Protein AF-A0A2M7ZAI2-F1 (afdb_monomer)

Mean predicted aligned error: 2.94 Å

Solvent-accessible surface area (backbone atoms only — not comparable to full-atom values): 8892 Å² total; per-residue (Å²): 75,51,72,53,36,64,70,58,19,56,71,33,67,69,44,45,48,54,47,64,73,75,48,87,87,82,89,84,53,63,86,77,42,50,67,60,24,58,76,68,68,61,86,65,68,32,58,48,74,30,57,51,98,85,65,52,70,56,32,72,48,78,52,68,54,58,50,70,62,39,51,51,49,51,33,49,27,50,23,52,53,24,47,85,71,70,37,30,66,65,27,39,54,56,48,57,58,72,47,76,80,42,71,91,42,90,62,42,52,56,52,54,51,53,38,35,51,37,49,26,73,71,69,67,43,59,67,62,34,52,49,51,49,51,52,33,30,71,77,37,64,86,45,72,58,38,67,71,70,90,73,84,133

Foldseek 3Di:
DVVCCVVAACPPPVNVCLDVVQDDDDDDDCVPPVVLCVVVVPDAPPKDFQADPVRDGQDMDHDDDGHLVVLQVSLVSSLSVQLVVVNLVVSLCSLVVVLVVCQPPLCSLVSLLSSLVSVCVVPVPPVSSVVSLVVCCVRPVPHPSVVPDDDDD

pLDDT: mean 95.76, std 4.57, range [59.81, 98.69]

Secondary structure (DSSP, 8-state):
-HHHIIIIITT-HHHHHHHHHH-------TTT-HHHHHHTT--SSSEEEEE-TT--EEEEEES---HHHHHHHHHHHHHHHHGGGT-HHHHHHHHHTTGGGGTT-TTHHHHHHHHHHHHHHHH--HHHHHHHHHHHHHH-TTSSGGG---S--

Radius of gyration: 16.53 Å; Cα contacts (8 Å, |Δi|>4): 178; chains: 1; bounding box: 37×27×52 Å

Sequence (153 aa):
GCKKLYAETYPNPKVEQEMNEWFVLLKLDLIKDREIRRELAAYWTPSFYFLDHTGKSYYNFNGYLPADEFRIILRLGYAETMIPKGKYADAVDVMSKVIEQFEGNPLLPKLLAQNGIANYIKTKDKQTFMKVMKDIQINYPNSLEAKMYFWEE

Nearest PDB structures (foldseek):
  8re8-assembly1_A  TM=7.392E-01  e=8.780E-01  Homo sapiens
  8re6-assembly1_A  TM=7.368E-01  e=9.263E-01  Homo sapiens
  2yhc-assembly1_A  TM=7.355E-01  e=1.583E+00  Escherichia coli BL21(DE3)
  6g70-assembly1_B  TM=7.091E-01  e=2.069E+00  Mus musculus
  6q9i-assembly1_A  TM=6.478E-01  e=1.762E+00  Homo sapiens

Structure (mmCIF, N/CA/C/O backbone):
data_AF-A0A2M7ZAI2-F1
#
_entry.id   AF-A0A2M7ZAI2-F1
#
loop_
_atom_site.group_PDB
_atom_site.id
_atom_site.type_symbol
_atom_site.label_atom_id
_atom_site.label_alt_id
_atom_site.label_comp_id
_atom_site.label_asym_id
_atom_site.label_entity_id
_atom_site.label_seq_id
_atom_site.pdbx_PDB_ins_code
_atom_site.Cartn_x
_atom_site.Cartn_y
_atom_site.Cartn_z
_atom_site.occupancy
_atom_site.B_iso_or_equiv
_atom_site.auth_seq_id
_atom_site.auth_comp_id
_atom_site.auth_asym_id
_atom_site.auth_atom_id
_atom_site.pdbx_PDB_model_num
ATOM 1 N N . GLY A 1 1 ? 16.346 7.162 -8.933 1.00 92.00 1 GLY A N 1
ATOM 2 C CA . GLY A 1 1 ? 15.106 6.447 -8.585 1.00 92.00 1 GLY A CA 1
ATOM 3 C C . GLY A 1 1 ? 14.954 5.154 -9.366 1.00 92.00 1 GLY A C 1
ATOM 4 O O . GLY A 1 1 ? 15.275 4.109 -8.823 1.00 92.00 1 GLY A O 1
ATOM 5 N N . CYS A 1 2 ? 14.531 5.209 -10.637 1.00 95.44 2 CYS A N 1
ATOM 6 C CA . CYS A 1 2 ? 14.162 4.009 -11.407 1.00 95.44 2 CYS A CA 1
ATOM 7 C C . CYS A 1 2 ? 15.271 2.951 -11.469 1.00 95.44 2 CYS A C 1
ATOM 9 O O . CYS A 1 2 ? 15.007 1.795 -11.183 1.00 95.44 2 CYS A O 1
ATOM 11 N N . LYS A 1 3 ? 16.523 3.336 -11.758 1.00 97.06 3 LYS A N 1
ATOM 12 C CA . LYS A 1 3 ? 17.653 2.384 -11.788 1.00 97.06 3 LYS A CA 1
ATOM 13 C C . LYS A 1 3 ? 17.780 1.568 -10.491 1.00 97.06 3 LYS A C 1
ATOM 15 O O . LYS A 1 3 ? 17.969 0.364 -10.557 1.00 97.06 3 LYS A O 1
ATOM 20 N N . LYS A 1 4 ? 17.614 2.220 -9.334 1.00 97.81 4 LYS A N 1
ATOM 21 C CA . LYS A 1 4 ? 17.677 1.579 -8.013 1.00 97.81 4 LYS A CA 1
ATOM 22 C C . LYS A 1 4 ? 16.479 0.658 -7.771 1.00 97.81 4 LYS A C 1
ATOM 24 O O . LYS A 1 4 ? 16.655 -0.463 -7.325 1.00 97.81 4 LYS A O 1
ATOM 29 N N . LEU A 1 5 ? 15.280 1.094 -8.165 1.00 98.00 5 LEU A N 1
ATOM 30 C CA . LEU A 1 5 ? 14.061 0.278 -8.110 1.00 98.00 5 LEU A CA 1
ATOM 31 C C . LEU A 1 5 ? 14.226 -1.060 -8.853 1.00 98.00 5 LEU A C 1
ATOM 33 O O . LEU A 1 5 ? 13.889 -2.101 -8.302 1.00 98.00 5 LEU A O 1
ATOM 37 N N . TYR A 1 6 ? 14.783 -1.032 -10.070 1.00 97.31 6 TYR A N 1
ATOM 38 C CA . TYR A 1 6 ? 15.041 -2.242 -10.863 1.00 97.31 6 TYR A CA 1
ATOM 39 C C . TYR A 1 6 ? 16.141 -3.132 -10.286 1.00 97.31 6 TYR A C 1
ATOM 41 O O . TYR A 1 6 ? 16.094 -4.338 -10.486 1.00 97.31 6 TYR A O 1
ATOM 49 N N . ALA A 1 7 ? 17.136 -2.546 -9.624 1.00 98.25 7 ALA A N 1
ATOM 50 C CA . ALA A 1 7 ? 18.268 -3.291 -9.090 1.00 98.25 7 ALA A CA 1
ATOM 51 C C . ALA A 1 7 ? 17.982 -3.913 -7.714 1.00 98.25 7 ALA A C 1
ATOM 53 O O . ALA A 1 7 ? 18.515 -4.974 -7.415 1.00 98.25 7 ALA A O 1
ATOM 54 N N . GLU A 1 8 ? 17.168 -3.257 -6.881 1.00 98.19 8 GLU A N 1
ATOM 55 C CA . GLU A 1 8 ? 17.055 -3.592 -5.454 1.00 98.19 8 GLU A CA 1
ATOM 56 C C . GLU A 1 8 ? 15.627 -3.949 -5.023 1.00 98.19 8 GLU A C 1
ATOM 58 O O . GLU A 1 8 ? 15.429 -4.919 -4.295 1.00 98.19 8 GLU A O 1
ATOM 63 N N . THR A 1 9 ? 14.620 -3.192 -5.465 1.00 98.38 9 THR A N 1
ATOM 64 C CA . THR A 1 9 ? 13.240 -3.351 -4.976 1.00 98.38 9 THR A CA 1
ATOM 65 C C . 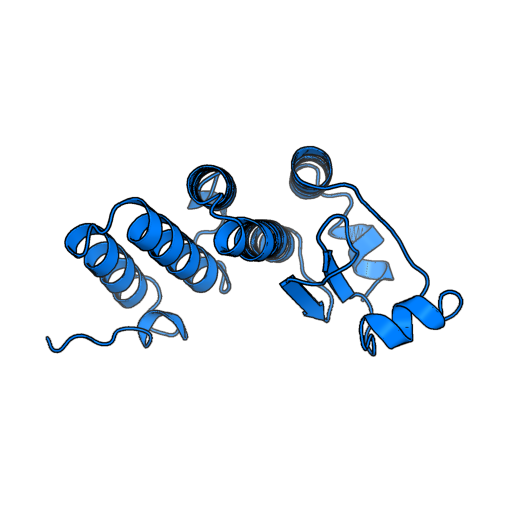THR A 1 9 ? 12.474 -4.414 -5.758 1.00 98.38 9 THR A C 1
ATOM 67 O O . THR A 1 9 ? 11.939 -5.338 -5.158 1.00 98.38 9 THR A O 1
ATOM 70 N N . TYR A 1 10 ? 12.415 -4.307 -7.090 1.00 98.06 10 TYR A N 1
ATOM 71 C CA . TYR A 1 10 ? 11.678 -5.264 -7.925 1.00 98.06 10 TYR A CA 1
ATOM 72 C C . TYR A 1 10 ? 12.221 -6.697 -7.873 1.00 98.06 10 TYR A C 1
ATOM 74 O O . TYR A 1 10 ? 11.400 -7.608 -7.868 1.00 98.06 10 TYR A O 1
ATOM 82 N N . PRO A 1 11 ? 13.544 -6.936 -7.782 1.00 98.38 11 PRO A N 1
ATOM 83 C CA . PRO A 1 11 ? 14.068 -8.295 -7.645 1.00 98.38 11 PRO A CA 1
ATOM 84 C C . PRO A 1 11 ? 13.803 -8.937 -6.278 1.00 98.38 11 PRO A C 1
ATOM 86 O O . PRO A 1 11 ? 14.139 -10.103 -6.085 1.00 98.38 11 PRO A O 1
ATOM 89 N N . ASN A 1 12 ? 13.261 -8.200 -5.299 1.00 98.62 12 ASN A N 1
ATOM 90 C CA . ASN A 1 12 ? 12.909 -8.786 -4.013 1.00 98.62 12 ASN A CA 1
ATOM 91 C C . ASN A 1 12 ? 11.748 -9.788 -4.203 1.00 98.62 12 ASN A C 1
ATOM 93 O O . ASN A 1 12 ? 10.669 -9.373 -4.633 1.00 98.62 12 ASN A O 1
ATOM 97 N N . PRO A 1 13 ? 11.900 -11.071 -3.820 1.00 98.38 13 PRO A N 1
ATOM 98 C CA . PRO A 1 13 ? 10.882 -12.089 -4.091 1.00 98.38 13 PRO A CA 1
ATOM 99 C C . PRO A 1 13 ? 9.513 -11.792 -3.469 1.00 98.38 13 PRO A C 1
ATOM 101 O O . PRO A 1 13 ? 8.483 -12.124 -4.048 1.00 98.38 13 PRO A O 1
ATOM 104 N N . LYS A 1 14 ? 9.478 -11.135 -2.300 1.00 98.19 14 LYS A N 1
ATOM 105 C CA . LYS A 1 14 ? 8.214 -10.761 -1.651 1.00 98.19 14 LYS A CA 1
ATOM 106 C C . LYS A 1 14 ? 7.510 -9.641 -2.414 1.00 98.19 14 LYS A C 1
ATOM 108 O O . LYS A 1 14 ? 6.291 -9.662 -2.519 1.00 98.19 14 LYS A O 1
ATOM 113 N N . VAL A 1 15 ? 8.269 -8.685 -2.957 1.00 98.50 15 VAL A N 1
ATOM 114 C CA . VAL A 1 15 ? 7.724 -7.627 -3.822 1.00 98.50 15 VAL A CA 1
ATOM 115 C C . VAL A 1 15 ? 7.144 -8.243 -5.089 1.00 98.50 15 VAL A C 1
ATOM 117 O O . VAL A 1 15 ? 5.997 -7.963 -5.421 1.00 98.50 15 VAL A O 1
ATOM 120 N N . GLU A 1 16 ? 7.905 -9.100 -5.771 1.00 98.38 16 GLU A N 1
ATOM 121 C CA . GLU A 1 16 ? 7.457 -9.763 -6.999 1.00 98.38 16 GLU A CA 1
ATOM 122 C C . GLU A 1 16 ? 6.182 -10.580 -6.769 1.00 98.38 16 GLU A C 1
ATOM 124 O O . GLU A 1 16 ? 5.221 -10.452 -7.532 1.00 98.38 16 GLU A O 1
ATOM 129 N N . GLN A 1 17 ? 6.141 -11.375 -5.699 1.00 98.31 17 GLN A N 1
ATOM 130 C CA . GLN A 1 17 ? 4.964 -12.161 -5.349 1.00 98.31 17 GLN A CA 1
ATOM 131 C C . GLN A 1 17 ? 3.739 -11.265 -5.129 1.00 98.31 17 GLN A C 1
ATOM 133 O O . GLN A 1 17 ? 2.705 -11.481 -5.751 1.00 98.31 17 GLN A O 1
ATOM 138 N N . GLU A 1 18 ? 3.848 -10.255 -4.266 1.00 98.44 18 GLU A N 1
ATOM 139 C CA . GLU A 1 18 ? 2.728 -9.374 -3.914 1.00 98.44 18 GLU A CA 1
ATOM 140 C C . GLU A 1 18 ? 2.239 -8.552 -5.118 1.00 98.44 18 GLU A C 1
ATOM 142 O O . GLU A 1 18 ? 1.038 -8.355 -5.299 1.00 98.44 18 GLU A O 1
ATOM 147 N N . MET A 1 19 ? 3.158 -8.126 -5.990 1.00 98.19 19 MET A N 1
ATOM 148 C CA . MET A 1 19 ? 2.827 -7.445 -7.240 1.00 98.19 19 MET A CA 1
ATOM 149 C C . MET A 1 19 ? 2.006 -8.333 -8.184 1.00 98.19 19 MET A C 1
ATOM 151 O O . MET A 1 19 ? 0.991 -7.878 -8.707 1.00 98.19 19 MET A O 1
ATOM 155 N N . ASN A 1 20 ? 2.426 -9.583 -8.394 1.00 98.12 20 ASN A N 1
ATOM 156 C CA . ASN A 1 20 ? 1.739 -10.510 -9.298 1.00 98.12 20 ASN A CA 1
ATOM 157 C C . ASN A 1 20 ? 0.450 -11.094 -8.700 1.00 98.12 20 ASN A C 1
ATOM 159 O O . ASN A 1 20 ? -0.460 -11.447 -9.443 1.00 98.12 20 ASN A O 1
ATOM 163 N N . GLU A 1 21 ? 0.361 -11.209 -7.373 1.00 97.75 21 GLU A N 1
ATOM 164 C CA . GLU A 1 21 ? -0.822 -11.745 -6.694 1.00 97.75 21 GLU A CA 1
ATOM 165 C C . GLU A 1 21 ? -1.987 -10.742 -6.703 1.00 97.75 21 GLU A C 1
ATOM 167 O O . GLU A 1 21 ? -3.140 -11.143 -6.853 1.00 97.75 21 GLU A O 1
ATOM 172 N N . TRP A 1 22 ? -1.711 -9.443 -6.539 1.00 97.81 22 TRP A N 1
ATOM 173 C CA . TRP A 1 22 ? -2.761 -8.445 -6.287 1.00 97.81 22 TRP A CA 1
ATOM 174 C C . TRP A 1 22 ? -3.052 -7.510 -7.459 1.00 97.81 22 TRP A C 1
ATOM 176 O O . TRP A 1 22 ? -4.079 -6.827 -7.443 1.00 97.81 22 TRP A O 1
ATOM 186 N N . PHE A 1 23 ? -2.174 -7.444 -8.465 1.00 98.25 23 PHE A N 1
ATOM 187 C CA . PHE A 1 23 ? -2.269 -6.439 -9.522 1.00 98.25 23 PHE A CA 1
ATOM 188 C C . PHE A 1 23 ? -2.033 -6.999 -10.921 1.00 98.25 23 PHE A C 1
ATOM 190 O O . PHE A 1 23 ? -1.300 -7.959 -11.135 1.00 98.25 23 PHE A O 1
ATOM 197 N N . VAL A 1 24 ? -2.595 -6.291 -11.903 1.00 97.38 24 VAL A N 1
ATOM 198 C CA . VAL A 1 24 ? -2.136 -6.354 -13.292 1.00 97.38 24 VAL A CA 1
ATOM 199 C C . VAL A 1 24 ? -1.066 -5.283 -13.470 1.00 97.38 24 VAL A C 1
ATOM 201 O O . VAL A 1 24 ? -1.326 -4.093 -13.292 1.00 97.38 24 VAL A O 1
ATOM 204 N N . LEU A 1 25 ? 0.153 -5.708 -13.793 1.00 97.25 25 LEU A N 1
ATOM 205 C CA . LEU A 1 25 ? 1.315 -4.828 -13.826 1.00 97.25 25 LEU A CA 1
ATOM 206 C C . LEU A 1 25 ? 1.456 -4.141 -15.183 1.00 97.25 25 LEU A C 1
ATOM 208 O O . LEU A 1 25 ? 1.556 -4.798 -16.218 1.00 97.25 25 LEU A O 1
ATOM 212 N N . LEU A 1 26 ? 1.535 -2.810 -15.164 1.00 94.88 26 LEU A N 1
ATOM 213 C CA . LEU A 1 26 ? 1.792 -1.995 -16.345 1.00 94.88 26 LEU A CA 1
ATOM 214 C C . LEU A 1 26 ? 3.007 -1.099 -16.114 1.00 94.88 26 LEU A C 1
ATOM 216 O O . LEU A 1 26 ? 3.102 -0.386 -15.115 1.00 94.88 26 LEU A O 1
ATOM 220 N N . LYS A 1 27 ? 3.931 -1.116 -17.074 1.00 94.25 27 LYS A N 1
ATOM 221 C CA . LYS A 1 27 ? 5.082 -0.217 -17.118 1.00 94.25 27 LYS A CA 1
ATOM 222 C C . LYS A 1 27 ? 4.887 0.783 -18.246 1.00 94.25 27 LYS A C 1
ATOM 224 O O . LYS A 1 27 ? 4.711 0.380 -19.390 1.00 94.25 27 LYS A O 1
ATOM 229 N N . LEU A 1 28 ? 5.007 2.063 -17.916 1.00 91.88 28 LEU A N 1
ATOM 230 C CA . LEU A 1 28 ? 4.906 3.165 -18.867 1.00 91.88 28 LEU A CA 1
ATOM 231 C C . LEU A 1 28 ? 6.190 3.989 -18.880 1.00 91.88 28 LEU A C 1
ATOM 233 O O . LEU A 1 28 ? 6.883 4.119 -17.865 1.00 91.88 28 LEU A O 1
ATOM 237 N N . ASP A 1 29 ? 6.499 4.554 -20.039 1.00 91.31 29 ASP A N 1
ATOM 238 C CA . ASP A 1 29 ? 7.567 5.523 -20.229 1.00 91.31 29 ASP A CA 1
ATOM 239 C C . ASP A 1 29 ? 6.929 6.903 -20.397 1.00 91.31 29 ASP A C 1
ATOM 241 O O . ASP A 1 29 ? 6.495 7.275 -21.482 1.00 91.31 29 ASP A O 1
ATOM 245 N N . LEU A 1 30 ? 6.905 7.697 -19.324 1.00 85.44 30 LEU A N 1
ATOM 246 C CA . LEU A 1 30 ? 6.241 9.009 -19.307 1.00 85.44 30 LEU A CA 1
ATOM 247 C C . LEU A 1 30 ? 6.779 10.009 -20.352 1.00 85.44 30 LEU A C 1
ATOM 249 O O . LEU A 1 30 ? 6.135 11.030 -20.604 1.00 85.44 30 LEU A O 1
ATOM 253 N N . ILE A 1 31 ? 7.958 9.767 -20.943 1.00 85.31 31 ILE A N 1
ATOM 254 C CA . ILE A 1 31 ? 8.487 10.595 -22.038 1.00 85.31 31 ILE A CA 1
ATOM 255 C C . ILE A 1 31 ? 7.770 10.262 -23.354 1.00 85.31 31 ILE A C 1
ATOM 257 O O . ILE A 1 31 ? 7.491 11.164 -24.152 1.00 85.31 31 ILE A O 1
ATOM 261 N N . LYS A 1 32 ? 7.471 8.979 -23.573 1.00 92.31 32 LYS A N 1
ATOM 262 C CA . LYS A 1 32 ? 6.816 8.461 -24.781 1.00 92.31 32 LYS A CA 1
ATOM 263 C C . LYS A 1 32 ? 5.292 8.506 -24.660 1.00 92.31 32 LYS A C 1
ATOM 265 O O . LYS A 1 32 ? 4.621 8.953 -25.585 1.00 92.31 32 LYS A O 1
ATOM 270 N N . ASP A 1 33 ? 4.765 8.154 -23.495 1.00 91.31 33 ASP A N 1
ATOM 271 C CA . ASP A 1 33 ? 3.337 8.008 -23.207 1.00 91.31 33 ASP A CA 1
ATOM 272 C C . ASP A 1 33 ? 2.719 9.334 -22.728 1.00 91.31 33 ASP A C 1
ATOM 274 O O . ASP A 1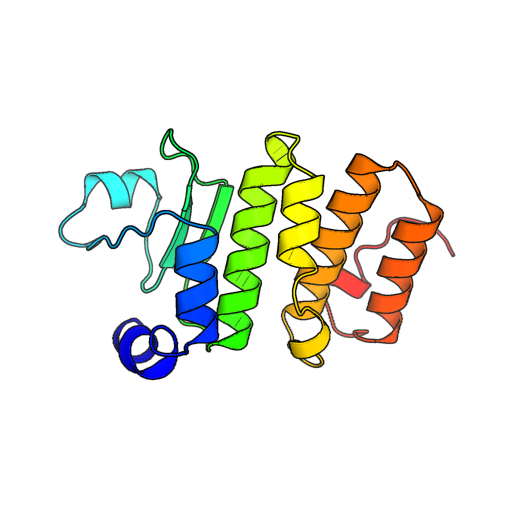 33 ? 2.241 9.470 -21.599 1.00 91.31 33 ASP A O 1
ATOM 278 N N . ARG A 1 34 ? 2.771 10.361 -23.587 1.00 92.44 34 ARG A N 1
ATOM 279 C CA . ARG A 1 34 ? 2.411 11.748 -23.225 1.00 92.44 34 ARG A CA 1
ATOM 280 C C . ARG A 1 34 ? 0.958 11.921 -22.779 1.00 92.44 34 ARG A C 1
ATOM 28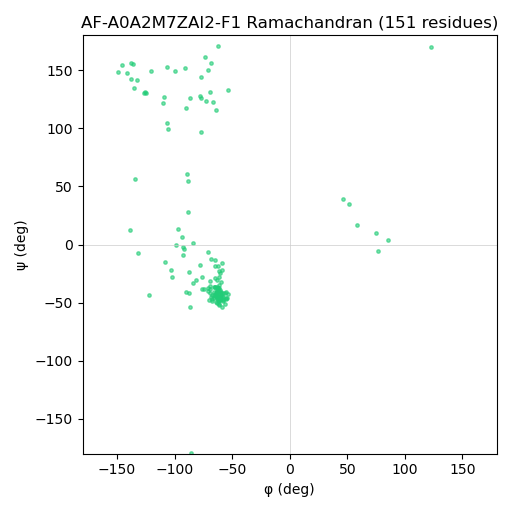2 O O . ARG A 1 34 ? 0.711 12.704 -21.864 1.00 92.44 34 ARG A O 1
ATOM 289 N N . GLU A 1 35 ? 0.027 11.208 -23.408 1.00 93.19 35 GLU A N 1
ATOM 290 C CA . GLU A 1 35 ? -1.397 11.254 -23.050 1.00 93.19 35 GLU A CA 1
ATOM 291 C C . GLU A 1 35 ? -1.622 10.725 -21.633 1.00 93.19 35 GLU A C 1
ATOM 293 O O . GLU A 1 35 ? -2.162 11.440 -20.792 1.00 93.19 35 GLU A O 1
ATOM 298 N N . ILE A 1 36 ? -1.073 9.548 -21.318 1.00 91.38 36 ILE A N 1
ATOM 299 C CA . ILE A 1 36 ? -1.191 8.958 -19.979 1.00 91.38 36 ILE A CA 1
ATOM 300 C C . ILE A 1 36 ? -0.503 9.837 -18.932 1.00 91.38 36 ILE A C 1
ATOM 302 O O . ILE A 1 36 ? -1.038 10.065 -17.848 1.00 91.38 36 ILE A O 1
ATOM 306 N N . ARG A 1 37 ? 0.672 10.396 -19.256 1.00 93.12 37 ARG A N 1
ATOM 307 C CA . ARG A 1 37 ? 1.347 11.355 -18.374 1.00 93.12 37 ARG A CA 1
ATOM 308 C C . ARG A 1 37 ? 0.439 12.545 -18.045 1.00 93.12 37 ARG A C 1
ATOM 310 O O . ARG A 1 37 ? 0.432 12.988 -16.898 1.00 93.12 37 ARG A O 1
ATOM 317 N N . ARG A 1 38 ? -0.294 13.074 -19.030 1.00 94.38 38 ARG A N 1
ATOM 318 C CA . ARG A 1 38 ? -1.235 14.185 -18.836 1.00 94.38 38 ARG A CA 1
ATOM 319 C C . ARG A 1 38 ? -2.422 13.763 -17.971 1.00 94.38 38 ARG A C 1
ATOM 321 O O . ARG A 1 38 ? -2.726 14.469 -17.016 1.00 94.38 38 ARG A O 1
ATOM 328 N N . GLU A 1 39 ? -3.047 12.629 -18.273 1.00 93.94 39 GLU A N 1
ATOM 329 C CA . GLU A 1 39 ? -4.209 12.106 -17.537 1.00 93.94 39 GLU A CA 1
ATOM 330 C C . GLU A 1 39 ? -3.897 11.831 -16.062 1.00 93.94 39 GLU A C 1
ATOM 332 O O . GLU A 1 39 ? -4.665 12.207 -15.181 1.00 93.94 39 GLU A O 1
ATOM 337 N N . LEU A 1 40 ? -2.733 11.242 -15.778 1.00 93.94 40 LEU A N 1
ATOM 338 C CA . LEU A 1 40 ? -2.282 10.941 -14.416 1.00 93.94 40 LEU A CA 1
ATOM 339 C C . LEU A 1 40 ? -1.602 12.128 -13.717 1.00 93.94 40 LEU A C 1
ATOM 341 O O . LEU A 1 40 ? -1.098 11.977 -12.599 1.00 93.94 40 LEU A O 1
ATOM 345 N N . ALA A 1 41 ? -1.525 13.285 -14.384 1.00 94.38 41 ALA A N 1
ATOM 346 C CA . ALA A 1 41 ? -0.755 14.449 -13.949 1.00 94.38 41 ALA A CA 1
ATOM 347 C C . ALA A 1 41 ? 0.672 14.074 -13.489 1.00 94.38 41 ALA A C 1
ATOM 349 O O . ALA A 1 41 ? 1.187 14.583 -12.493 1.00 94.38 41 ALA A O 1
ATOM 350 N N . ALA A 1 42 ? 1.315 13.139 -14.192 1.00 93.88 42 ALA A N 1
ATOM 351 C CA . ALA A 1 42 ? 2.581 12.562 -13.771 1.00 93.88 42 ALA A CA 1
ATOM 352 C C . ALA A 1 42 ? 3.759 13.511 -14.043 1.00 93.88 42 ALA A C 1
ATOM 354 O O . ALA A 1 42 ? 3.989 13.973 -15.168 1.00 93.88 42 ALA A O 1
ATOM 355 N N . TYR A 1 43 ? 4.535 13.787 -12.991 1.00 92.44 43 TYR A N 1
ATOM 356 C CA . TYR A 1 43 ? 5.622 14.774 -13.015 1.00 92.44 43 TYR A CA 1
ATOM 357 C C . TYR A 1 43 ? 6.953 14.270 -12.436 1.00 92.44 43 TYR A C 1
ATOM 359 O O . TYR A 1 43 ? 7.963 14.962 -12.545 1.00 92.44 43 TYR A O 1
ATOM 367 N N . TRP A 1 44 ? 6.984 13.076 -11.836 1.00 94.94 44 TRP A N 1
ATOM 368 C CA . TRP A 1 44 ? 8.171 12.529 -11.175 1.00 94.94 44 TRP A CA 1
ATOM 369 C C . TRP A 1 44 ? 8.368 11.040 -11.478 1.00 94.94 44 TRP A C 1
ATOM 371 O O . TRP A 1 44 ? 7.409 10.338 -11.805 1.00 94.94 44 TRP A O 1
ATOM 381 N N . THR A 1 45 ? 9.612 10.551 -11.371 1.00 93.69 45 THR A N 1
ATOM 382 C CA . THR A 1 45 ? 9.947 9.132 -11.587 1.00 93.69 45 THR A CA 1
ATOM 383 C C . THR A 1 45 ? 10.947 8.572 -10.550 1.00 93.69 45 THR A C 1
ATOM 385 O O . THR A 1 45 ? 11.903 9.254 -10.166 1.00 93.69 45 THR A O 1
ATOM 388 N N . PRO A 1 46 ? 10.792 7.305 -10.109 1.00 96.38 46 PRO A N 1
ATOM 389 C CA . PRO A 1 46 ? 9.652 6.439 -10.391 1.00 96.38 46 PRO A CA 1
ATOM 390 C C . PRO A 1 46 ? 8.402 6.976 -9.689 1.00 96.38 46 PRO A C 1
ATOM 392 O O . PRO A 1 46 ? 8.496 7.734 -8.723 1.00 96.38 46 PRO A O 1
ATOM 395 N N . SER A 1 47 ? 7.247 6.615 -10.218 1.00 96.31 47 SER A N 1
ATOM 396 C CA . SER A 1 47 ? 5.943 6.915 -9.643 1.00 96.31 47 SER A CA 1
ATOM 397 C C . SER A 1 47 ? 5.043 5.706 -9.848 1.00 96.31 47 SER A C 1
ATOM 399 O O . SER A 1 47 ? 5.211 4.950 -10.807 1.00 96.31 47 SER A O 1
ATOM 401 N N . PHE A 1 48 ? 4.137 5.498 -8.904 1.00 97.81 48 PHE A N 1
ATOM 402 C CA . PHE A 1 48 ? 3.243 4.349 -8.864 1.00 97.81 48 PHE A CA 1
ATOM 403 C C . PHE A 1 48 ? 1.821 4.858 -8.767 1.00 97.81 48 PHE A C 1
ATOM 405 O O . PHE A 1 48 ? 1.535 5.714 -7.931 1.00 97.81 48 PHE A O 1
ATOM 412 N N . TYR A 1 49 ? 0.952 4.329 -9.616 1.00 97.75 49 TYR A N 1
ATOM 413 C CA . TYR A 1 49 ? -0.453 4.694 -9.688 1.00 97.75 49 TYR A CA 1
ATOM 414 C C . TYR A 1 49 ? -1.285 3.423 -9.579 1.00 97.75 49 TYR A C 1
ATOM 416 O O . TYR A 1 49 ? -1.017 2.444 -10.274 1.00 97.75 49 TYR A O 1
ATOM 424 N N . PHE A 1 50 ? -2.278 3.447 -8.698 1.00 98.06 50 PHE A N 1
ATOM 425 C CA . PHE A 1 50 ? -3.175 2.328 -8.445 1.00 98.06 50 PHE A CA 1
ATOM 426 C C . PHE A 1 50 ? -4.524 2.662 -9.060 1.00 98.06 50 PHE A C 1
ATOM 428 O O . PHE A 1 50 ? -5.255 3.531 -8.573 1.00 98.06 50 PHE A O 1
ATOM 435 N N . LEU A 1 51 ? -4.778 2.022 -10.198 1.00 95.94 51 LEU A N 1
ATOM 436 C CA . LEU A 1 51 ? -5.891 2.332 -11.079 1.00 95.94 51 LEU A CA 1
ATOM 437 C C . LEU A 1 51 ? -6.969 1.253 -10.984 1.00 95.94 51 LEU A C 1
ATOM 439 O O . LEU A 1 51 ? -6.682 0.085 -10.717 1.00 95.94 51 LEU A O 1
ATOM 443 N N . ASP A 1 52 ? -8.213 1.629 -11.257 1.00 94.56 52 ASP A N 1
ATOM 444 C CA . ASP A 1 52 ? -9.237 0.654 -11.614 1.00 94.56 52 ASP A CA 1
ATOM 445 C C . ASP A 1 52 ? -9.232 0.316 -13.116 1.00 94.56 52 ASP A C 1
ATOM 447 O O . ASP A 1 52 ? -8.440 0.840 -13.898 1.00 94.56 52 ASP A O 1
ATOM 451 N N . HIS A 1 53 ? -10.147 -0.564 -13.530 1.00 92.31 53 HIS A N 1
ATOM 452 C CA . HIS A 1 53 ? -10.282 -1.001 -14.922 1.00 92.31 53 HIS A CA 1
ATOM 453 C C . HIS A 1 53 ? -10.696 0.118 -15.895 1.00 92.31 53 HIS A C 1
ATOM 455 O O . HIS A 1 53 ? -10.613 -0.081 -17.102 1.00 92.31 53 HIS A O 1
ATOM 461 N N . THR A 1 54 ? -11.144 1.275 -15.395 1.00 92.69 54 THR A N 1
ATOM 462 C CA . THR A 1 54 ? -11.465 2.458 -16.210 1.00 92.69 54 THR A CA 1
ATOM 463 C C . THR A 1 54 ? -10.274 3.407 -16.354 1.00 92.69 54 THR A C 1
ATOM 465 O O . THR A 1 54 ? -10.370 4.403 -17.063 1.00 92.69 54 THR A O 1
ATOM 468 N N . GLY A 1 55 ? -9.152 3.111 -15.688 1.00 91.50 55 GLY A N 1
ATOM 469 C CA . GLY A 1 55 ? -7.969 3.969 -15.648 1.00 91.50 55 GLY A CA 1
ATOM 470 C C . GLY A 1 55 ? -8.021 5.045 -14.561 1.00 91.50 55 GLY A C 1
ATOM 471 O O . GLY A 1 55 ? -7.095 5.848 -14.452 1.00 91.50 55 GLY A O 1
ATOM 472 N N . LYS A 1 56 ? -9.059 5.069 -13.714 1.00 94.75 56 LYS A N 1
ATOM 473 C CA . LYS A 1 56 ? -9.155 6.037 -12.618 1.00 94.75 56 LYS A CA 1
ATOM 474 C C . LYS A 1 56 ? -8.159 5.691 -11.517 1.00 94.75 56 LYS A C 1
ATOM 476 O O . LYS A 1 56 ? -8.227 4.608 -10.939 1.00 94.75 56 LYS A O 1
ATOM 481 N N . SER A 1 57 ? -7.292 6.644 -11.175 1.00 95.88 57 SER A N 1
ATOM 482 C CA . SER A 1 57 ? -6.364 6.522 -10.048 1.00 95.88 57 SER A CA 1
ATOM 483 C C . SER A 1 57 ? -7.068 6.764 -8.718 1.00 95.88 57 SER A C 1
ATOM 485 O O . SER A 1 57 ? -7.706 7.799 -8.531 1.00 95.88 57 SER A O 1
ATOM 487 N N . TYR A 1 58 ? -6.904 5.830 -7.784 1.00 97.19 58 TYR A N 1
ATOM 488 C CA . TYR A 1 58 ? -7.388 5.950 -6.404 1.00 97.19 58 TYR A CA 1
ATOM 489 C C . TYR A 1 58 ? -6.270 6.310 -5.429 1.00 97.19 58 TYR A C 1
ATOM 491 O O . TYR A 1 58 ? -6.510 6.970 -4.423 1.00 97.19 58 TYR A O 1
ATOM 499 N N . TYR A 1 59 ? -5.039 5.921 -5.751 1.00 97.81 59 TYR A N 1
ATOM 500 C CA . TYR A 1 59 ? -3.867 6.211 -4.941 1.00 97.81 59 TYR A CA 1
ATOM 501 C C . TYR A 1 59 ? -2.636 6.341 -5.825 1.00 97.81 59 TYR A C 1
ATOM 503 O O . TYR A 1 59 ? -2.527 5.672 -6.857 1.00 97.81 59 TYR A O 1
ATOM 511 N N . ASN A 1 60 ? -1.693 7.181 -5.414 1.00 97.31 60 ASN A N 1
ATOM 512 C CA . ASN A 1 60 ? -0.406 7.286 -6.073 1.00 97.31 60 ASN A CA 1
ATOM 513 C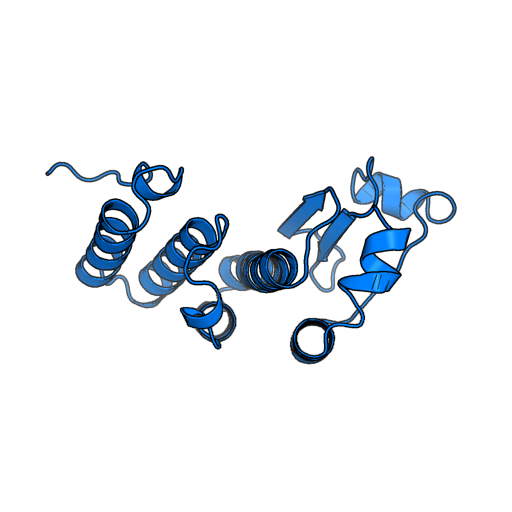 C . ASN A 1 60 ? 0.718 7.596 -5.084 1.00 97.31 60 ASN A C 1
ATOM 515 O O . ASN A 1 60 ? 0.514 8.195 -4.028 1.00 97.31 60 ASN A O 1
ATOM 519 N N . PHE A 1 61 ? 1.929 7.204 -5.465 1.00 97.75 61 PHE A N 1
ATOM 520 C CA . PHE A 1 61 ? 3.147 7.513 -4.733 1.00 97.75 61 PHE A CA 1
ATOM 521 C C . PHE A 1 61 ? 4.239 7.970 -5.699 1.00 97.75 61 PHE A C 1
ATOM 523 O O . PHE A 1 61 ? 4.470 7.338 -6.731 1.00 97.75 61 PHE A O 1
ATOM 530 N N . ASN A 1 62 ? 4.941 9.046 -5.344 1.00 97.12 62 ASN A N 1
ATOM 531 C CA . ASN A 1 62 ? 6.040 9.597 -6.129 1.00 97.12 62 ASN A CA 1
ATOM 532 C C . ASN A 1 62 ? 7.370 9.362 -5.414 1.00 97.12 62 ASN A C 1
ATOM 534 O O . ASN A 1 62 ? 7.586 9.865 -4.315 1.00 97.12 62 ASN A O 1
ATOM 538 N N . GLY A 1 63 ? 8.296 8.672 -6.076 1.00 96.56 63 GLY A N 1
ATOM 539 C CA . GLY A 1 63 ? 9.651 8.458 -5.586 1.00 96.56 63 GLY A CA 1
ATOM 540 C C . GLY A 1 63 ? 10.030 6.988 -5.457 1.00 96.56 63 GLY A C 1
ATOM 541 O O . GLY A 1 63 ? 9.219 6.079 -5.598 1.00 96.56 63 GLY A O 1
ATOM 542 N N . TYR A 1 64 ? 11.319 6.765 -5.220 1.00 9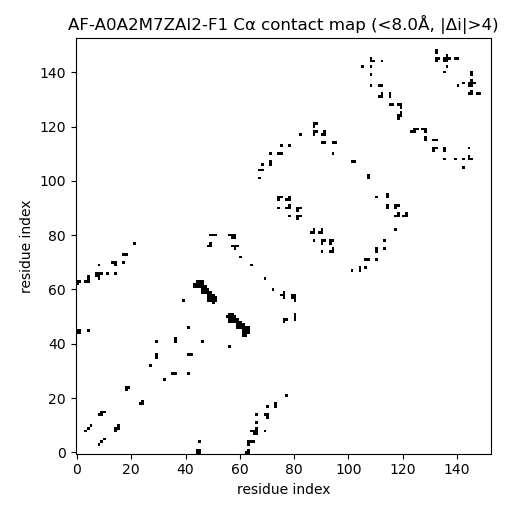7.88 64 TYR A N 1
ATOM 543 C CA . TYR A 1 64 ? 11.856 5.437 -4.938 1.00 97.88 64 TYR A CA 1
ATOM 544 C C . TYR A 1 64 ? 11.541 5.026 -3.496 1.00 97.88 64 TYR A C 1
ATOM 546 O O . TYR A 1 64 ? 11.636 5.859 -2.597 1.00 97.88 64 TYR A O 1
ATOM 554 N N . LEU A 1 65 ? 11.267 3.735 -3.297 1.00 97.75 65 LEU A N 1
ATOM 555 C CA . LEU A 1 65 ? 11.131 3.103 -1.990 1.00 97.75 65 LEU A CA 1
ATOM 556 C C . LEU A 1 65 ? 11.944 1.801 -1.938 1.00 97.75 65 LEU A C 1
ATOM 558 O O . LEU A 1 65 ? 11.966 1.073 -2.940 1.00 97.75 65 LEU A O 1
ATOM 562 N N . PRO A 1 66 ? 12.593 1.491 -0.800 1.00 97.94 66 PRO A N 1
ATOM 563 C CA . PRO A 1 66 ? 13.103 0.151 -0.527 1.00 97.94 66 PRO A CA 1
ATOM 564 C C . PRO A 1 66 ? 11.971 -0.886 -0.463 1.00 97.94 66 PRO A C 1
ATOM 566 O O . PRO A 1 66 ? 10.788 -0.545 -0.506 1.00 97.94 66 PRO A O 1
ATOM 569 N N . ALA A 1 67 ? 12.341 -2.167 -0.403 1.00 98.19 67 ALA A N 1
ATOM 570 C CA . ALA A 1 67 ? 11.403 -3.278 -0.539 1.00 98.19 67 ALA A CA 1
ATOM 571 C C . ALA A 1 67 ? 10.244 -3.228 0.465 1.00 98.19 67 ALA A C 1
ATOM 573 O O . ALA A 1 67 ? 9.094 -3.297 0.041 1.00 98.19 67 ALA A O 1
ATOM 574 N N . ASP A 1 68 ? 10.507 -3.068 1.761 1.00 98.12 68 ASP A N 1
ATOM 575 C CA . ASP A 1 68 ? 9.440 -3.146 2.763 1.00 98.12 68 ASP A CA 1
ATOM 576 C C . ASP A 1 68 ? 8.496 -1.939 2.721 1.00 98.12 68 ASP A C 1
ATOM 578 O O . ASP A 1 68 ? 7.278 -2.122 2.744 1.00 98.12 68 ASP A O 1
ATOM 582 N N . GLU A 1 69 ? 9.005 -0.720 2.520 1.00 98.19 69 GLU A N 1
ATOM 583 C CA . GLU A 1 69 ? 8.142 0.446 2.302 1.00 98.19 69 GLU A CA 1
ATOM 584 C C . GLU A 1 69 ? 7.313 0.298 1.023 1.00 98.19 69 GLU A C 1
ATOM 586 O O . GLU A 1 69 ? 6.134 0.654 0.995 1.00 98.19 69 GLU A O 1
ATOM 591 N N . PHE A 1 70 ? 7.905 -0.246 -0.045 1.00 98.56 70 PHE A N 1
ATOM 592 C CA . PHE A 1 70 ? 7.190 -0.472 -1.295 1.00 98.56 70 PHE A CA 1
ATOM 593 C C . PHE A 1 70 ? 6.061 -1.495 -1.117 1.00 98.56 70 PHE A C 1
ATOM 595 O O . PHE A 1 70 ? 4.948 -1.261 -1.581 1.00 98.56 70 PHE A O 1
ATOM 602 N N . ARG A 1 71 ? 6.300 -2.576 -0.368 1.00 98.56 71 ARG A N 1
ATOM 603 C CA . ARG A 1 71 ? 5.279 -3.576 -0.010 1.00 98.56 71 ARG A CA 1
ATOM 604 C C . ARG A 1 71 ? 4.131 -2.987 0.814 1.00 98.56 71 ARG A C 1
ATOM 606 O O . ARG A 1 71 ? 2.977 -3.385 0.631 1.00 98.56 71 ARG A O 1
ATOM 613 N N . ILE A 1 72 ? 4.408 -2.017 1.687 1.00 98.69 72 ILE A N 1
ATOM 614 C CA . ILE A 1 72 ? 3.364 -1.266 2.404 1.00 98.69 72 ILE A CA 1
ATOM 615 C C . ILE A 1 72 ? 2.565 -0.387 1.432 1.00 98.69 72 ILE A C 1
ATOM 617 O O . ILE A 1 72 ? 1.335 -0.374 1.485 1.00 98.69 72 ILE A O 1
ATOM 621 N N . ILE A 1 73 ? 3.234 0.300 0.500 1.00 98.44 73 ILE A N 1
ATOM 622 C CA . ILE A 1 73 ? 2.567 1.102 -0.536 1.00 98.44 73 ILE A CA 1
ATOM 623 C C . ILE A 1 73 ? 1.683 0.248 -1.450 1.00 98.44 73 ILE A C 1
ATOM 625 O O . ILE A 1 73 ? 0.589 0.694 -1.791 1.00 98.44 73 ILE A O 1
ATOM 629 N N . LEU A 1 74 ? 2.091 -0.976 -1.800 1.00 98.69 74 LEU A N 1
ATOM 630 C CA . LEU A 1 74 ? 1.239 -1.915 -2.537 1.00 98.69 74 LEU A CA 1
ATOM 631 C C . LEU A 1 74 ? -0.065 -2.194 -1.772 1.00 98.69 74 LEU A C 1
ATOM 633 O O . LEU A 1 74 ? -1.149 -2.061 -2.335 1.00 98.69 74 LEU A O 1
ATOM 637 N N . ARG A 1 75 ? 0.014 -2.498 -0.471 1.00 98.69 75 ARG A N 1
ATOM 638 C CA . ARG A 1 75 ? -1.173 -2.753 0.369 1.00 98.69 75 ARG A CA 1
ATOM 639 C C . ARG A 1 75 ? -2.087 -1.536 0.472 1.00 98.69 75 ARG A C 1
ATOM 641 O O . ARG A 1 75 ? -3.299 -1.673 0.320 1.00 98.69 75 ARG A O 1
ATOM 648 N N . LEU A 1 76 ? -1.515 -0.352 0.695 1.00 98.69 76 LEU A N 1
ATOM 649 C CA . LEU A 1 76 ? -2.274 0.899 0.743 1.00 98.69 76 LEU A CA 1
ATOM 650 C C . LEU A 1 76 ? -2.954 1.182 -0.601 1.00 98.69 76 LEU A C 1
ATOM 652 O O . LEU A 1 76 ? -4.150 1.446 -0.631 1.00 98.69 76 LEU A O 1
ATOM 656 N N . GLY A 1 77 ? -2.233 1.049 -1.714 1.00 98.44 77 GLY A N 1
ATOM 657 C CA . GLY A 1 77 ? -2.788 1.246 -3.051 1.00 98.44 77 GLY A CA 1
ATOM 658 C C . GLY A 1 77 ? -3.917 0.269 -3.389 1.00 98.44 77 GLY A C 1
ATOM 659 O O . GLY A 1 77 ? -4.939 0.674 -3.952 1.00 98.44 77 GLY A O 1
ATOM 660 N N . TYR A 1 78 ? -3.783 -0.998 -2.985 1.00 98.56 78 TYR A N 1
ATOM 661 C CA . TYR A 1 78 ? -4.858 -1.985 -3.091 1.00 98.56 78 TYR A CA 1
ATOM 662 C C . TYR A 1 78 ? -6.084 -1.561 -2.272 1.00 98.56 78 TYR A C 1
ATOM 664 O O . TYR A 1 78 ? -7.195 -1.481 -2.801 1.00 98.56 78 TYR A O 1
ATOM 672 N N . ALA A 1 79 ? -5.881 -1.230 -0.994 1.00 98.44 79 ALA A N 1
ATOM 673 C CA . ALA A 1 79 ? -6.952 -0.851 -0.081 1.00 98.44 79 ALA A CA 1
ATOM 674 C C . ALA A 1 79 ? -7.704 0.405 -0.547 1.00 98.44 79 ALA A C 1
ATOM 676 O O . ALA A 1 79 ? -8.932 0.384 -0.609 1.00 98.44 79 ALA A O 1
ATOM 677 N N . GLU A 1 80 ? -6.994 1.459 -0.950 1.00 98.00 80 GLU A N 1
ATOM 678 C CA . GLU A 1 80 ? -7.584 2.700 -1.478 1.00 98.00 80 GLU A CA 1
ATOM 679 C C . GLU A 1 80 ? -8.395 2.470 -2.760 1.00 98.00 80 GLU A C 1
ATOM 681 O O . GLU A 1 80 ? -9.375 3.165 -3.025 1.00 98.00 80 GLU A O 1
ATOM 686 N N . THR A 1 81 ? -8.046 1.447 -3.542 1.00 97.75 81 THR A N 1
ATOM 687 C CA . THR A 1 81 ? -8.804 1.068 -4.741 1.00 97.75 81 THR A CA 1
ATOM 688 C C . THR A 1 81 ? -10.039 0.218 -4.402 1.00 97.75 81 THR A C 1
ATOM 690 O O . THR A 1 81 ? -11.041 0.269 -5.122 1.00 97.75 81 THR A O 1
ATOM 693 N N . MET A 1 82 ? -9.987 -0.576 -3.327 1.00 97.69 82 MET A N 1
ATOM 694 C CA . MET A 1 82 ? -11.035 -1.531 -2.935 1.00 97.69 82 MET A CA 1
ATOM 695 C C . MET A 1 82 ? -12.096 -0.948 -1.994 1.00 97.69 82 MET A C 1
ATOM 697 O O . MET A 1 82 ? -13.289 -1.213 -2.171 1.00 97.69 82 MET A O 1
ATOM 701 N N . ILE A 1 83 ? -11.701 -0.133 -1.014 1.00 97.50 83 ILE A N 1
ATOM 702 C CA . ILE A 1 83 ? -12.601 0.428 0.006 1.00 97.50 83 ILE A CA 1
ATOM 703 C C . ILE A 1 83 ? -13.744 1.245 -0.627 1.00 97.50 83 ILE A C 1
ATOM 705 O O . ILE A 1 83 ? -14.903 0.971 -0.301 1.00 97.50 83 ILE A O 1
ATOM 709 N N . PRO A 1 84 ? -13.506 2.163 -1.589 1.00 95.88 84 PRO A N 1
ATOM 710 C CA . PRO A 1 84 ? -14.588 2.910 -2.238 1.00 95.88 84 PRO A CA 1
ATOM 711 C C . PRO A 1 84 ? -15.571 2.031 -3.023 1.00 95.88 84 PRO A C 1
ATOM 713 O O . PRO A 1 84 ? -16.681 2.463 -3.319 1.00 95.88 84 PRO A O 1
ATOM 716 N N . LYS A 1 85 ? -15.178 0.797 -3.359 1.00 95.81 85 LYS A N 1
ATOM 717 C CA . LYS A 1 85 ? -15.999 -0.186 -4.083 1.00 95.81 85 LYS A CA 1
ATOM 718 C C . LYS A 1 85 ? -16.755 -1.133 -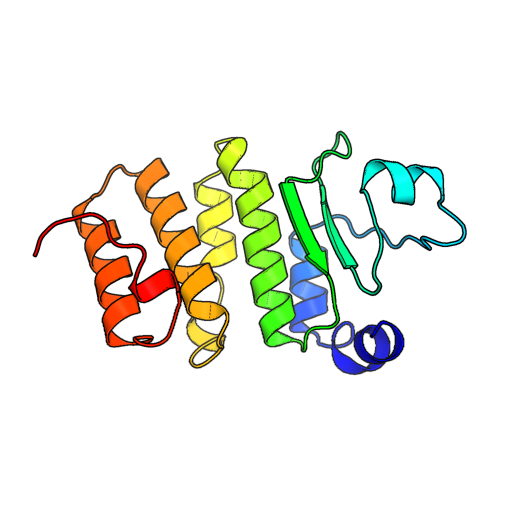3.145 1.00 95.81 85 LYS A C 1
ATOM 720 O O . LYS A 1 85 ? -17.345 -2.108 -3.606 1.00 95.81 85 LYS A O 1
ATOM 725 N N . GLY A 1 86 ? -16.703 -0.896 -1.833 1.00 96.81 86 GLY A N 1
ATOM 726 C CA . GLY A 1 86 ? -17.334 -1.752 -0.829 1.00 96.81 86 GLY A CA 1
ATOM 727 C C . GLY A 1 86 ? -16.597 -3.070 -0.566 1.00 96.81 86 GLY A C 1
ATOM 728 O O . GLY A 1 86 ? -17.126 -3.944 0.118 1.00 96.81 86 GLY A O 1
ATOM 729 N N . LYS A 1 87 ? -15.378 -3.242 -1.094 1.00 97.62 87 LYS A N 1
ATOM 730 C CA . LYS A 1 87 ? -14.580 -4.475 -0.982 1.00 97.62 87 LYS A CA 1
ATOM 731 C C . LYS A 1 87 ? -13.719 -4.472 0.285 1.00 97.62 87 LYS A C 1
ATOM 733 O O . LYS A 1 87 ? -12.500 -4.598 0.241 1.00 97.62 87 LYS A O 1
ATOM 738 N N . TYR A 1 88 ? -14.365 -4.279 1.434 1.00 97.75 88 TYR A N 1
ATOM 739 C CA . TYR A 1 88 ? -13.670 -4.084 2.711 1.00 97.75 88 TYR A CA 1
ATOM 740 C C . TYR A 1 88 ? -12.956 -5.342 3.207 1.00 97.75 88 TYR A C 1
ATOM 742 O O . TYR A 1 88 ? -11.866 -5.234 3.753 1.00 97.75 88 TYR A O 1
ATOM 750 N N . ALA A 1 89 ? -13.561 -6.524 3.030 1.00 97.31 89 ALA A N 1
ATOM 751 C CA . ALA A 1 89 ? -12.947 -7.787 3.443 1.00 97.31 89 ALA A CA 1
ATOM 752 C C . ALA A 1 89 ? -11.631 -8.022 2.688 1.00 97.31 89 ALA A C 1
ATOM 754 O O . ALA A 1 89 ? -10.596 -8.158 3.326 1.00 97.31 89 ALA A O 1
ATOM 755 N N . ASP A 1 90 ? -11.662 -7.917 1.359 1.00 97.69 90 ASP A N 1
ATOM 756 C CA . ASP A 1 90 ? -10.480 -8.069 0.505 1.00 97.69 90 ASP A CA 1
ATOM 757 C C . ASP A 1 90 ? -9.375 -7.063 0.874 1.00 97.69 90 ASP A C 1
ATOM 759 O O . ASP A 1 90 ? -8.199 -7.413 0.942 1.00 97.69 90 ASP A O 1
ATOM 763 N N . ALA A 1 91 ? -9.746 -5.805 1.146 1.00 98.19 91 ALA A N 1
ATOM 764 C CA . ALA A 1 91 ? -8.795 -4.778 1.571 1.00 98.19 91 ALA A CA 1
ATOM 765 C C . ALA A 1 91 ? -8.137 -5.118 2.920 1.00 98.19 91 ALA A C 1
ATOM 767 O O . ALA A 1 91 ? -6.924 -4.972 3.067 1.00 98.19 91 ALA A O 1
ATOM 768 N N . VAL A 1 92 ? -8.925 -5.571 3.899 1.00 98.19 92 VAL A N 1
ATOM 769 C CA . VAL A 1 92 ? -8.421 -5.977 5.219 1.00 98.19 92 VAL A CA 1
ATOM 770 C C . VAL A 1 92 ? -7.511 -7.195 5.102 1.00 98.19 92 VAL A C 1
ATOM 772 O O . VAL A 1 92 ? -6.435 -7.185 5.694 1.00 98.19 92 VAL A O 1
ATOM 775 N N . ASP A 1 93 ? -7.892 -8.203 4.320 1.00 98.06 93 ASP A N 1
ATOM 776 C CA . ASP A 1 93 ? -7.100 -9.423 4.143 1.00 98.06 93 ASP A CA 1
ATOM 777 C C . ASP A 1 93 ? -5.717 -9.106 3.556 1.00 98.06 93 ASP A C 1
ATOM 779 O O . ASP A 1 93 ? -4.699 -9.553 4.089 1.00 98.06 93 ASP A O 1
ATOM 783 N N . VAL A 1 94 ? -5.653 -8.259 2.519 1.00 98.25 94 VAL A N 1
ATOM 784 C CA . VAL A 1 94 ? -4.380 -7.830 1.914 1.00 98.25 94 VAL A CA 1
ATOM 785 C C . VAL A 1 94 ? -3.543 -6.993 2.882 1.00 98.25 94 VAL A C 1
ATOM 787 O O . VAL A 1 94 ? -2.345 -7.240 3.031 1.00 98.25 94 VAL A O 1
ATOM 790 N N . MET A 1 95 ? -4.146 -6.018 3.571 1.00 98.31 95 MET A N 1
ATOM 791 C CA . MET A 1 95 ? -3.406 -5.162 4.505 1.00 98.31 95 MET A CA 1
ATOM 792 C C . MET A 1 95 ? -2.861 -5.940 5.710 1.00 98.31 95 MET A C 1
ATOM 794 O O . MET A 1 95 ? -1.757 -5.646 6.160 1.00 98.31 95 MET A O 1
ATOM 798 N N . SER A 1 96 ? -3.604 -6.927 6.214 1.00 97.25 96 SER A N 1
ATOM 799 C CA . SER A 1 96 ? -3.212 -7.739 7.375 1.00 97.25 96 SER A CA 1
ATOM 800 C C . SER A 1 96 ? -2.183 -8.823 7.040 1.00 97.25 96 SER A C 1
ATOM 802 O O . SER A 1 96 ? -1.539 -9.355 7.943 1.00 97.25 96 SER A O 1
ATOM 804 N N . LYS A 1 97 ? -2.014 -9.181 5.759 1.00 96.44 97 LYS A N 1
ATOM 805 C CA . LYS A 1 97 ? -1.121 -10.269 5.344 1.00 96.44 97 LYS A CA 1
ATOM 806 C C . LYS A 1 97 ? 0.332 -9.942 5.689 1.00 96.44 97 LYS A C 1
ATOM 808 O O . LYS A 1 97 ? 0.916 -9.022 5.107 1.00 96.44 97 LYS A O 1
ATOM 813 N N . VAL A 1 98 ? 0.903 -10.749 6.590 1.00 91.56 98 VAL A N 1
ATOM 814 C CA . VAL A 1 98 ? 2.281 -10.667 7.112 1.00 91.56 98 VAL A CA 1
ATOM 815 C C . VAL A 1 98 ? 2.664 -9.280 7.645 1.00 91.56 98 VAL A C 1
ATOM 817 O O . VAL A 1 98 ? 3.793 -8.822 7.463 1.00 91.56 98 VAL A O 1
ATOM 820 N N . ILE A 1 99 ? 1.702 -8.577 8.253 1.00 93.62 99 ILE A N 1
ATOM 821 C CA . ILE A 1 99 ? 1.857 -7.184 8.693 1.00 93.62 99 ILE A CA 1
ATOM 822 C C . ILE A 1 99 ? 2.911 -7.016 9.797 1.00 93.62 99 ILE A C 1
ATOM 824 O O . ILE A 1 99 ? 3.586 -5.991 9.861 1.00 93.62 99 ILE A O 1
ATOM 828 N N . GLU A 1 100 ? 3.109 -8.044 10.619 1.00 93.69 100 GLU A N 1
ATOM 829 C CA . GLU A 1 100 ? 4.117 -8.102 11.677 1.00 93.69 100 GLU A CA 1
ATOM 830 C C . GLU A 1 100 ? 5.552 -7.976 11.145 1.00 93.69 100 GLU A C 1
ATOM 832 O O . GLU A 1 100 ? 6.433 -7.495 11.848 1.00 93.69 100 GLU A O 1
ATOM 837 N N . GLN A 1 101 ? 5.796 -8.327 9.876 1.00 94.94 101 GLN A N 1
ATOM 838 C CA . GLN A 1 101 ? 7.120 -8.189 9.257 1.00 94.94 101 GLN A CA 1
ATOM 839 C C . GLN A 1 101 ? 7.545 -6.731 9.051 1.00 94.94 101 GLN A C 1
ATOM 841 O O . GLN A 1 101 ? 8.705 -6.480 8.735 1.00 94.94 101 GLN A O 1
ATOM 846 N N . PHE A 1 102 ? 6.619 -5.781 9.190 1.00 96.81 102 PHE A N 1
ATOM 847 C CA . PHE A 1 102 ? 6.879 -4.355 9.025 1.00 96.81 102 PHE A CA 1
ATOM 848 C C . PHE A 1 102 ? 7.122 -3.636 10.357 1.00 96.81 102 PHE A C 1
ATOM 850 O O . PHE A 1 102 ? 7.080 -2.407 10.395 1.00 96.81 102 PHE A O 1
ATOM 857 N N . GLU A 1 103 ? 7.339 -4.362 11.457 1.00 94.81 103 GLU A N 1
ATOM 858 C CA . GLU A 1 103 ? 7.610 -3.753 12.760 1.00 94.81 103 GLU A CA 1
ATOM 859 C C . GLU A 1 103 ? 8.783 -2.759 12.685 1.00 94.81 103 GLU A C 1
ATOM 861 O O . GLU A 1 103 ? 9.817 -3.015 12.070 1.00 94.81 103 GLU A O 1
ATOM 866 N N . GLY A 1 104 ? 8.590 -1.572 13.267 1.00 92.94 104 GLY A N 1
ATOM 867 C CA . GLY A 1 104 ? 9.558 -0.474 13.202 1.00 92.94 104 GLY A CA 1
ATOM 868 C C . GLY A 1 104 ? 9.591 0.287 11.869 1.00 92.94 104 GLY A C 1
ATOM 869 O O . GLY A 1 104 ? 10.266 1.314 11.784 1.00 92.94 104 GLY A O 1
ATOM 870 N N . ASN A 1 105 ? 8.848 -0.144 10.843 1.00 97.19 105 ASN A N 1
ATOM 871 C CA . ASN A 1 105 ? 8.757 0.591 9.586 1.00 97.19 105 ASN A CA 1
ATOM 872 C C . ASN A 1 105 ? 7.980 1.911 9.781 1.00 97.19 105 ASN A C 1
ATOM 874 O O . ASN A 1 105 ? 6.864 1.891 10.308 1.00 97.19 105 ASN A O 1
ATOM 878 N N . PRO A 1 106 ? 8.496 3.063 9.309 1.00 96.12 106 PRO A N 1
ATOM 879 C CA . PRO A 1 106 ? 7.836 4.356 9.502 1.00 96.12 106 PRO A CA 1
ATOM 880 C C . PRO A 1 106 ? 6.478 4.483 8.792 1.00 96.12 106 PRO A C 1
ATOM 882 O O . PRO A 1 106 ? 5.698 5.363 9.146 1.00 96.12 106 PRO A O 1
ATOM 885 N N . LEU A 1 107 ? 6.176 3.632 7.804 1.00 97.50 107 LEU A N 1
ATOM 886 C CA . LEU A 1 107 ? 4.881 3.607 7.113 1.00 97.50 107 LEU A CA 1
ATOM 887 C C . LEU A 1 107 ? 3.878 2.623 7.728 1.00 97.50 107 LEU A C 1
ATOM 889 O O . LEU A 1 107 ? 2.703 2.648 7.354 1.00 97.50 107 LEU A O 1
ATOM 893 N N . LEU A 1 108 ? 4.298 1.771 8.666 1.00 98.44 108 LEU A N 1
ATOM 894 C CA . LEU A 1 108 ? 3.397 0.813 9.304 1.00 98.44 108 LEU A CA 1
ATOM 895 C C . LEU A 1 108 ? 2.216 1.485 10.040 1.00 98.44 108 LEU A C 1
ATOM 897 O O . LEU A 1 108 ? 1.094 1.009 9.867 1.00 98.44 108 LEU A O 1
ATOM 901 N N . PRO A 1 109 ? 2.378 2.608 10.772 1.00 98.44 109 PRO A N 1
ATOM 902 C CA . PRO A 1 109 ? 1.252 3.293 11.417 1.00 98.44 109 PRO A CA 1
ATOM 903 C C . PRO A 1 109 ? 0.141 3.659 10.433 1.00 98.44 109 PRO A C 1
ATOM 905 O O . PRO A 1 109 ? -1.036 3.439 10.717 1.00 98.44 109 PRO A O 1
ATOM 908 N N . LYS A 1 110 ? 0.520 4.127 9.237 1.00 98.31 110 LYS A N 1
ATOM 909 C CA . LYS A 1 110 ? -0.407 4.443 8.147 1.00 98.31 110 LYS A CA 1
ATOM 910 C C . LYS A 1 110 ? -1.201 3.226 7.692 1.00 98.31 110 LYS A C 1
ATOM 912 O O . LYS A 1 110 ? -2.416 3.309 7.525 1.00 98.31 110 LYS A O 1
ATOM 917 N N . LEU A 1 111 ? -0.523 2.093 7.511 1.00 98.56 111 LEU A N 1
ATOM 918 C CA . LEU A 1 111 ? -1.163 0.833 7.135 1.00 98.56 111 LEU A CA 1
ATOM 919 C C . LEU A 1 111 ? -2.125 0.337 8.224 1.00 98.56 111 LEU A C 1
ATOM 921 O O . LEU A 1 111 ? -3.243 -0.066 7.907 1.00 98.56 111 LEU A O 1
ATOM 925 N N . LEU A 1 112 ? -1.722 0.410 9.497 1.00 98.31 112 LEU A N 1
ATOM 926 C CA . LEU A 1 112 ? -2.556 0.021 10.638 1.00 98.31 112 LEU A CA 1
ATOM 927 C C . LEU A 1 112 ? -3.805 0.900 10.756 1.00 98.31 112 LEU A C 1
ATOM 929 O O . LEU A 1 112 ? -4.906 0.374 10.916 1.00 98.31 112 LEU A O 1
ATOM 933 N N . ALA A 1 113 ? -3.656 2.220 10.623 1.00 98.00 113 ALA A N 1
ATOM 934 C CA . ALA A 1 113 ? -4.780 3.150 10.661 1.00 98.00 113 ALA A CA 1
ATOM 935 C C . ALA A 1 113 ? -5.768 2.874 9.518 1.00 98.00 113 ALA A C 1
ATOM 937 O O . ALA A 1 113 ? -6.969 2.747 9.759 1.00 98.00 113 ALA A O 1
ATOM 938 N N . GLN A 1 114 ? -5.270 2.696 8.289 1.00 98.19 114 GLN A N 1
ATOM 939 C CA . GLN A 1 114 ? -6.116 2.391 7.132 1.00 98.19 114 GLN A CA 1
ATOM 940 C C . GLN A 1 114 ? -6.835 1.041 7.277 1.00 98.19 114 GLN A C 1
ATOM 942 O O . GLN A 1 114 ? -8.022 0.928 6.959 1.00 98.19 114 GLN A O 1
ATOM 947 N N . ASN A 1 115 ? -6.152 0.027 7.813 1.00 98.19 115 ASN A N 1
ATOM 948 C CA . ASN A 1 115 ? -6.756 -1.264 8.137 1.00 98.19 115 ASN A CA 1
ATOM 949 C C . ASN A 1 115 ? -7.857 -1.123 9.199 1.00 98.19 115 ASN A C 1
ATOM 951 O O . ASN A 1 115 ? -8.957 -1.652 9.020 1.00 98.19 115 ASN A O 1
ATOM 955 N N . GLY A 1 116 ? -7.600 -0.347 10.256 1.00 97.50 116 GLY A N 1
ATOM 956 C CA . GLY A 1 116 ? -8.581 -0.019 11.287 1.00 97.50 116 GLY A CA 1
ATOM 957 C C . GLY A 1 116 ? -9.822 0.669 10.715 1.00 97.50 116 GLY A C 1
ATOM 958 O O . GLY A 1 116 ? -10.942 0.270 11.035 1.00 97.50 116 GLY A O 1
ATOM 959 N N . ILE A 1 117 ? -9.641 1.644 9.818 1.00 96.75 117 ILE A N 1
ATOM 960 C CA . ILE A 1 117 ? -10.739 2.332 9.124 1.00 96.75 117 ILE A CA 1
ATOM 961 C C . ILE A 1 117 ? -11.556 1.339 8.290 1.00 96.75 117 ILE A C 1
ATOM 963 O O . ILE A 1 117 ? -12.782 1.306 8.404 1.00 96.75 117 ILE A O 1
ATOM 967 N N . ALA A 1 118 ? -10.906 0.497 7.483 1.00 97.94 118 ALA A N 1
ATOM 968 C CA . ALA A 1 118 ? -11.592 -0.493 6.652 1.00 97.94 118 ALA A CA 1
ATOM 969 C C . ALA A 1 118 ? -12.409 -1.489 7.494 1.00 97.94 118 ALA A C 1
ATOM 971 O O . ALA A 1 118 ? -13.576 -1.757 7.187 1.00 97.94 118 ALA A O 1
ATOM 972 N N . ASN A 1 119 ? -11.828 -1.988 8.590 1.00 97.44 119 ASN A N 1
ATOM 973 C CA . ASN A 1 119 ? -12.514 -2.864 9.536 1.00 97.44 119 ASN A CA 1
ATOM 974 C C . ASN A 1 119 ? -13.698 -2.162 10.204 1.00 97.44 119 ASN A C 1
ATOM 976 O O . ASN A 1 119 ? -14.796 -2.716 10.226 1.00 97.44 119 ASN A O 1
ATOM 980 N N . TYR A 1 120 ? -13.520 -0.926 10.673 1.00 97.00 120 TYR A N 1
ATOM 981 C CA . TYR A 1 120 ? -14.605 -0.142 11.256 1.00 97.00 120 TYR A CA 1
ATOM 982 C C . TYR A 1 120 ? -15.750 0.082 10.265 1.00 97.00 120 TYR A C 1
ATOM 984 O O . TYR A 1 120 ? -16.916 -0.081 10.620 1.00 97.00 120 TYR A O 1
ATOM 992 N N . ILE A 1 121 ? -15.455 0.417 9.006 1.00 96.50 121 ILE A N 1
ATOM 99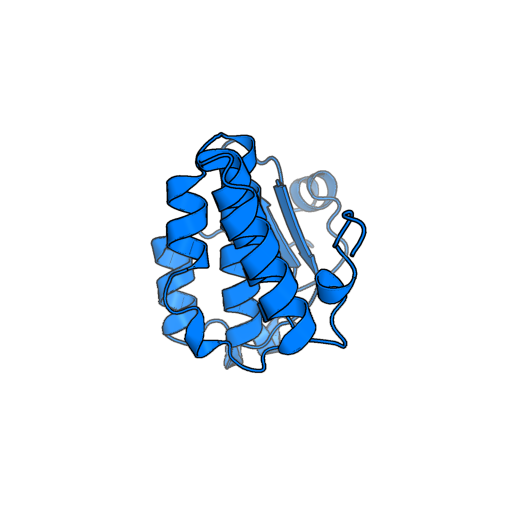3 C CA . ILE A 1 121 ? -16.497 0.613 7.992 1.00 96.50 121 ILE A CA 1
ATOM 994 C C . ILE A 1 121 ? -17.312 -0.674 7.809 1.00 96.50 121 ILE A C 1
ATOM 996 O O . ILE A 1 121 ? -18.542 -0.579 7.735 1.00 96.50 121 ILE A O 1
ATOM 1000 N N . LYS A 1 122 ? -16.642 -1.836 7.787 1.00 95.50 122 LYS A N 1
ATOM 1001 C CA . LYS A 1 122 ? -17.242 -3.169 7.632 1.00 95.50 122 LYS A CA 1
ATOM 1002 C C . LYS A 1 122 ? -18.092 -3.588 8.835 1.00 95.50 122 LYS A C 1
ATOM 1004 O O . LYS A 1 122 ? -19.187 -4.102 8.636 1.00 95.50 122 LYS A O 1
ATOM 1009 N N . THR A 1 123 ? -17.596 -3.412 10.059 1.00 97.00 123 THR A N 1
ATOM 1010 C CA . THR A 1 123 ? -18.205 -3.997 11.271 1.00 97.00 123 THR A CA 1
ATOM 1011 C C . THR A 1 123 ? -18.999 -3.002 12.109 1.00 97.00 123 THR A C 1
ATOM 1013 O O . THR A 1 123 ? -19.840 -3.411 12.902 1.00 97.00 123 THR A O 1
ATOM 1016 N N . LYS A 1 124 ? -18.722 -1.702 11.960 1.00 96.75 124 LYS A N 1
ATOM 1017 C CA . LYS A 1 124 ? -19.168 -0.616 12.849 1.00 96.75 124 LYS A CA 1
ATOM 1018 C C . LYS A 1 124 ? -18.718 -0.775 14.307 1.00 96.75 124 LYS A C 1
ATOM 1020 O O . LYS A 1 124 ? -19.231 -0.083 15.185 1.00 96.75 124 LYS A O 1
ATOM 1025 N N . ASP A 1 125 ? -17.725 -1.625 14.571 1.00 97.06 125 ASP A N 1
ATOM 1026 C CA . ASP A 1 125 ? -17.177 -1.834 15.910 1.00 97.06 125 ASP A CA 1
ATOM 1027 C C . ASP A 1 125 ? -16.252 -0.678 16.316 1.00 97.06 125 ASP A C 1
ATOM 1029 O O . ASP A 1 125 ? -15.065 -0.628 15.978 1.00 97.06 125 ASP A O 1
ATOM 1033 N N . LYS A 1 126 ? -16.817 0.267 17.071 1.00 95.50 126 LYS A N 1
ATOM 1034 C CA . LYS A 1 126 ? -16.088 1.419 17.608 1.00 95.50 126 LYS A CA 1
ATOM 1035 C C . LYS A 1 126 ? -15.004 1.008 18.609 1.00 95.50 126 LYS A C 1
ATOM 1037 O O . LYS A 1 126 ? -13.955 1.646 18.634 1.00 95.50 126 LYS A O 1
ATOM 1042 N N . GLN A 1 127 ? -15.236 -0.013 19.437 1.00 95.75 127 GLN A N 1
ATOM 1043 C CA . GLN A 1 127 ? -14.301 -0.380 20.506 1.00 95.75 127 GLN A CA 1
ATOM 1044 C C . GLN A 1 127 ? -13.010 -0.941 19.917 1.00 95.75 127 GLN A C 1
ATOM 1046 O O . GLN A 1 127 ? -11.919 -0.513 20.299 1.00 95.75 127 GLN A O 1
ATOM 1051 N N . THR A 1 128 ? -13.138 -1.825 18.926 1.00 95.81 128 THR A N 1
ATOM 1052 C CA . THR A 1 128 ? -11.985 -2.384 18.214 1.00 95.81 128 THR A CA 1
ATOM 1053 C C . THR A 1 128 ? -11.209 -1.294 17.478 1.00 95.81 128 THR A C 1
ATOM 1055 O O . THR A 1 128 ? -9.985 -1.238 17.586 1.00 95.81 128 THR A O 1
ATOM 1058 N N . PHE A 1 129 ? -11.898 -0.377 16.792 1.00 96.75 129 PHE A N 1
ATOM 1059 C CA . PHE A 1 129 ? -11.240 0.745 16.118 1.00 96.75 129 PHE A CA 1
ATOM 1060 C C . PHE A 1 129 ? -10.472 1.650 17.092 1.00 96.75 129 PHE A C 1
ATOM 1062 O O . PHE A 1 129 ? -9.302 1.955 16.868 1.00 96.75 129 PHE A O 1
ATOM 1069 N N . MET A 1 130 ? -11.099 2.036 18.207 1.00 96.06 130 MET A N 1
ATOM 1070 C CA . MET A 1 130 ? -10.441 2.843 19.238 1.00 96.06 130 MET A CA 1
ATOM 1071 C C . MET A 1 130 ? -9.224 2.129 19.825 1.00 96.06 130 MET A C 1
ATOM 1073 O O . MET A 1 130 ? -8.207 2.775 20.068 1.00 96.06 130 MET A O 1
ATOM 1077 N N . LYS A 1 131 ? -9.301 0.808 20.027 1.00 96.38 131 LYS A N 1
ATOM 1078 C CA . LYS A 1 131 ? -8.155 0.016 20.480 1.00 96.38 131 LYS A CA 1
ATOM 1079 C C . LYS A 1 131 ? -7.001 0.085 19.478 1.00 96.38 131 LYS A C 1
ATOM 1081 O O . LYS A 1 131 ? -5.891 0.385 19.895 1.00 96.38 131 LYS A O 1
ATOM 1086 N N . VAL A 1 132 ? -7.256 -0.109 18.181 1.00 96.62 132 VAL A N 1
ATOM 1087 C CA . VAL A 1 132 ? -6.219 0.003 17.134 1.00 96.62 132 VAL A CA 1
ATOM 1088 C C . VAL A 1 132 ? -5.532 1.367 17.183 1.00 96.62 132 VAL A C 1
ATOM 1090 O O . VAL A 1 132 ? -4.308 1.448 17.164 1.00 96.62 132 VAL A O 1
ATOM 1093 N N . MET A 1 133 ? -6.304 2.445 17.297 1.00 97.38 133 MET A N 1
ATOM 1094 C CA . MET A 1 133 ? -5.739 3.793 17.328 1.00 97.38 133 MET A CA 1
ATOM 1095 C C . MET A 1 133 ? -4.947 4.075 18.614 1.00 97.38 133 MET A C 1
ATOM 1097 O O . MET A 1 133 ? -3.896 4.710 18.545 1.00 97.38 133 MET A O 1
ATOM 1101 N N . LYS A 1 134 ? -5.385 3.551 19.768 1.00 96.81 134 LYS A N 1
ATOM 1102 C CA . LYS A 1 134 ? -4.599 3.585 21.015 1.00 96.81 134 LYS A CA 1
ATOM 1103 C C . LYS A 1 134 ? -3.300 2.785 20.890 1.00 96.81 134 LYS A C 1
ATOM 1105 O O . LYS A 1 134 ? -2.248 3.259 21.309 1.00 96.81 134 LYS A O 1
ATOM 1110 N N . ASP A 1 135 ? -3.347 1.611 20.265 1.00 96.50 135 ASP A N 1
ATOM 1111 C CA . ASP A 1 135 ? -2.159 0.789 20.018 1.00 96.50 135 ASP A CA 1
ATOM 1112 C C . ASP A 1 135 ? -1.161 1.540 19.106 1.00 96.50 135 ASP A C 1
ATOM 1114 O O . ASP A 1 135 ? 0.047 1.488 19.340 1.00 96.50 135 ASP A O 1
ATOM 1118 N N . ILE A 1 136 ? -1.638 2.307 18.115 1.00 97.31 136 ILE A N 1
ATOM 1119 C CA . ILE A 1 136 ? -0.782 3.178 17.288 1.00 97.31 136 ILE A CA 1
ATOM 1120 C C . ILE A 1 136 ? -0.158 4.307 18.120 1.00 97.31 136 ILE A C 1
ATOM 1122 O O . ILE A 1 136 ? 1.033 4.570 17.977 1.00 97.31 136 ILE A O 1
ATOM 1126 N N . GLN A 1 137 ? -0.922 4.955 19.003 1.00 96.62 137 GLN A N 1
ATOM 1127 C CA . GLN A 1 137 ? -0.403 6.007 19.888 1.00 96.62 137 GLN A CA 1
ATOM 1128 C C . GLN A 1 137 ? 0.726 5.514 20.792 1.00 96.62 137 GLN A C 1
ATOM 1130 O O . GLN A 1 137 ? 1.737 6.197 20.938 1.00 96.62 137 GLN A O 1
ATOM 1135 N N . ILE A 1 138 ? 0.558 4.329 21.381 1.00 96.38 138 ILE A N 1
ATOM 1136 C CA . ILE A 1 138 ? 1.529 3.744 22.309 1.00 96.38 138 ILE A CA 1
ATOM 1137 C C . ILE A 1 138 ? 2.794 3.310 21.564 1.00 96.38 138 ILE A C 1
ATOM 1139 O O . ILE A 1 138 ? 3.902 3.629 21.990 1.00 96.38 138 ILE A O 1
ATOM 1143 N N . ASN A 1 139 ? 2.636 2.597 20.446 1.00 96.44 139 ASN A N 1
ATOM 1144 C CA . ASN A 1 139 ? 3.761 1.957 19.762 1.00 96.44 139 ASN A CA 1
ATOM 1145 C C . ASN A 1 139 ? 4.463 2.880 18.754 1.00 96.44 139 ASN A C 1
ATOM 1147 O O . ASN A 1 139 ? 5.639 2.690 18.453 1.00 96.44 139 ASN A O 1
ATOM 1151 N N . TYR A 1 140 ? 3.764 3.897 18.243 1.00 96.69 140 TYR A N 1
ATOM 1152 C CA . TYR A 1 140 ? 4.269 4.827 17.231 1.00 96.69 140 TYR A CA 1
ATOM 1153 C C . TYR A 1 140 ? 3.948 6.288 17.587 1.00 96.69 140 TYR A C 1
ATOM 1155 O O . TYR A 1 140 ? 3.355 7.006 16.773 1.00 96.69 140 TYR A O 1
ATOM 1163 N N . PRO A 1 141 ? 4.371 6.779 18.768 1.00 96.56 141 PRO A N 1
ATOM 1164 C CA . PRO A 1 141 ? 3.945 8.076 19.311 1.00 96.56 141 PRO A CA 1
ATOM 1165 C C . PRO A 1 141 ? 4.331 9.278 18.437 1.00 96.56 141 PRO A C 1
ATOM 1167 O O . PRO A 1 141 ? 3.696 10.329 18.493 1.00 96.56 141 PRO A O 1
ATOM 1170 N N . ASN A 1 142 ? 5.358 9.126 17.597 1.00 96.25 142 ASN A N 1
ATOM 1171 C CA . ASN A 1 142 ? 5.853 10.184 16.714 1.00 96.25 142 ASN A CA 1
ATOM 1172 C C . ASN A 1 142 ? 5.219 10.166 15.311 1.00 96.25 142 ASN A C 1
ATOM 1174 O O . ASN A 1 142 ? 5.550 11.019 14.486 1.00 96.25 142 ASN A O 1
ATOM 1178 N N . SER A 1 143 ? 4.337 9.206 15.020 1.00 97.50 143 SER A N 1
ATOM 1179 C CA . SER A 1 143 ? 3.639 9.118 13.733 1.00 97.50 143 SER A CA 1
ATOM 1180 C C . SER A 1 143 ? 2.553 10.191 13.594 1.00 97.50 143 SER A C 1
ATOM 1182 O O . SER A 1 143 ? 2.089 10.775 14.578 1.00 97.50 143 SER A O 1
ATOM 1184 N N . LEU A 1 144 ? 2.127 10.460 12.356 1.00 96.81 144 LEU A N 1
ATOM 1185 C CA . LEU A 1 144 ? 0.945 11.291 12.114 1.00 96.81 144 LEU A CA 1
ATOM 1186 C C . LEU A 1 144 ? -0.310 10.584 12.637 1.00 96.81 144 LEU A C 1
ATOM 1188 O O . LEU A 1 144 ? -1.166 11.214 13.252 1.00 96.81 144 LEU A O 1
ATOM 1192 N N . GLU A 1 145 ? -0.393 9.274 12.428 1.00 97.69 145 GLU A N 1
ATOM 1193 C CA . GLU A 1 145 ? -1.549 8.444 12.749 1.00 97.69 145 GLU A CA 1
ATOM 1194 C C . GLU A 1 145 ? -1.848 8.397 14.251 1.00 97.69 145 GLU A C 1
ATOM 1196 O O . GLU A 1 145 ? -3.016 8.381 14.636 1.00 97.69 145 GLU A O 1
ATOM 1201 N N . ALA A 1 146 ? -0.828 8.507 15.108 1.00 96.94 146 ALA A N 1
ATOM 1202 C CA . ALA A 1 146 ? -1.009 8.673 16.553 1.00 96.94 146 ALA A CA 1
ATOM 1203 C C . ALA A 1 146 ? -1.828 9.931 16.924 1.00 96.94 146 ALA A C 1
ATOM 1205 O O . ALA A 1 146 ? -2.438 9.994 17.991 1.00 96.94 146 ALA A O 1
ATOM 1206 N N . LYS A 1 147 ? -1.888 10.930 16.036 1.00 95.75 147 LYS A N 1
ATOM 1207 C CA . LYS A 1 147 ? -2.639 12.183 16.220 1.00 95.75 147 LYS A CA 1
ATOM 1208 C C . LYS A 1 147 ? -3.997 12.176 15.513 1.00 95.75 147 LYS A C 1
ATOM 1210 O O . LYS A 1 147 ?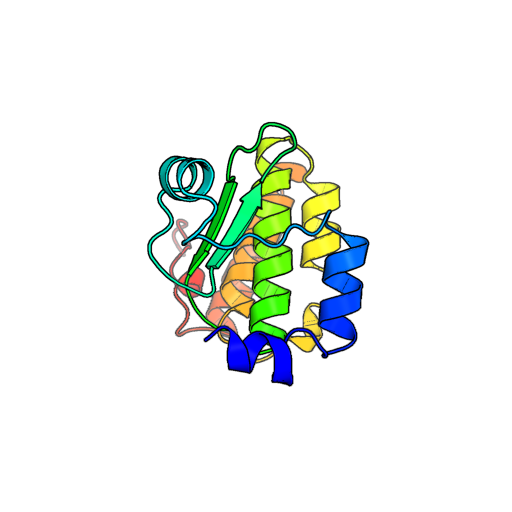 -4.720 13.160 15.593 1.00 95.75 147 LYS A O 1
ATOM 1215 N N . MET A 1 148 ? -4.358 11.092 14.824 1.00 93.81 148 MET A N 1
ATOM 1216 C CA . MET A 1 148 ? -5.603 10.975 14.047 1.00 93.81 148 MET A CA 1
ATOM 1217 C C . MET A 1 148 ? -6.795 10.452 14.871 1.00 93.81 148 MET A C 1
ATOM 1219 O O . MET A 1 148 ? -7.706 9.823 14.333 1.00 93.81 148 MET A O 1
ATOM 1223 N N . TYR A 1 149 ? -6.804 10.695 16.179 1.00 85.38 149 TYR A N 1
ATOM 1224 C CA . TYR A 1 149 ? -7.954 10.424 17.039 1.00 85.38 149 TYR A CA 1
ATOM 1225 C C . TYR A 1 149 ? -8.854 11.662 17.120 1.00 85.38 149 TYR A C 1
ATOM 1227 O O . TYR A 1 149 ? -8.405 12.791 16.953 1.00 85.38 149 TYR A O 1
ATOM 1235 N N . PHE A 1 150 ? -10.144 11.443 17.352 1.00 80.44 150 PHE A N 1
ATOM 1236 C CA . PHE A 1 150 ? -11.163 12.503 17.366 1.00 80.44 150 PHE A CA 1
ATOM 1237 C C . PHE A 1 150 ? -12.177 12.325 18.506 1.00 80.44 150 PHE A C 1
ATOM 1239 O O . PHE A 1 150 ? -13.241 12.939 18.502 1.00 80.44 150 PHE A O 1
ATOM 1246 N N . TRP A 1 151 ? -11.872 11.442 19.458 1.00 82.00 151 TRP A N 1
ATOM 1247 C CA . TRP A 1 151 ? -12.619 11.297 20.704 1.00 82.00 151 TRP A CA 1
ATOM 1248 C C . TRP A 1 151 ? -11.896 12.032 21.829 1.00 82.00 151 TRP A C 1
ATOM 1250 O O . TRP A 1 151 ? -10.668 12.120 21.826 1.00 82.00 151 TRP A O 1
ATOM 1260 N N . GLU A 1 152 ? -12.673 12.537 22.782 1.00 73.69 152 GLU A N 1
ATOM 1261 C CA . GLU A 1 152 ? -12.152 13.009 24.064 1.00 73.69 152 GLU A CA 1
ATOM 1262 C C . GLU A 1 152 ? -11.706 11.805 24.915 1.00 73.69 152 GLU A C 1
ATOM 1264 O O . GLU A 1 152 ? -12.215 10.690 24.728 1.00 73.69 152 GLU A O 1
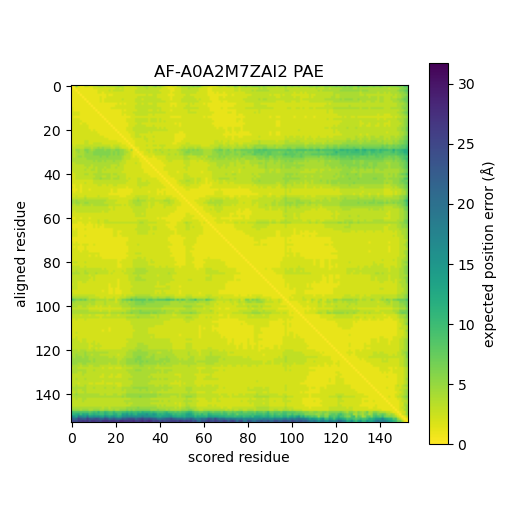ATOM 1269 N N . GLU A 1 153 ? -10.703 12.019 25.771 1.00 59.81 153 GLU A N 1
ATOM 1270 C CA . GLU A 1 153 ? -10.191 11.011 26.716 1.00 59.81 153 GLU A CA 1
ATOM 1271 C C . GLU A 1 153 ? -11.183 10.698 27.839 1.00 59.81 153 GLU A C 1
ATOM 1273 O O . GLU A 1 153 ? -11.819 11.642 28.363 1.00 59.81 153 GLU A O 1
#